Protein AF-A0A7Z0N973-F1 (afdb_monomer)

pLDDT: mean 93.61, std 6.68, range [53.19, 98.19]

Secondary structure (DSSP, 8-state):
---EE-GGGSHHHHHHTTTS-TTS-EEHHHHHHHHHHHGGG--TTT--HHHHHHHHHHHHHHSTTS---

Radius of gyration: 10.92 Å; Cα contacts (8 Å, |Δi|>4): 82; chains: 1; bounding box: 31×20×28 Å

Solvent-accessible surface area (backbone atoms only — not comparable to full-atom 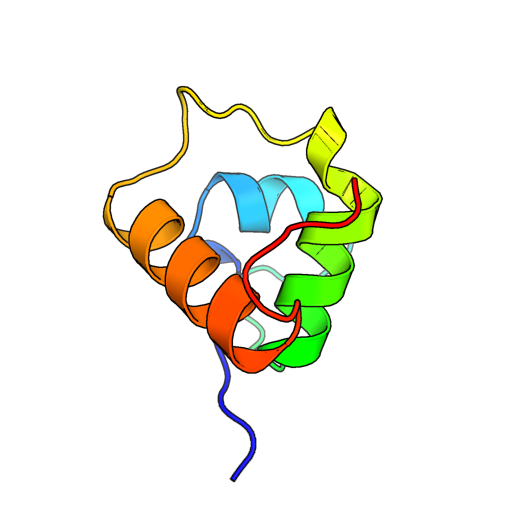values): 4129 Å² total; per-residue (Å²): 133,84,58,68,45,48,40,64,82,27,70,53,54,30,61,79,39,64,93,50,71,53,86,49,74,40,49,48,70,59,52,45,56,49,46,25,79,43,40,94,74,52,58,75,88,69,52,46,75,69,46,51,53,47,50,55,50,42,19,55,74,76,42,83,63,43,76,78,102

Structure (mmCIF, N/CA/C/O backbone):
data_AF-A0A7Z0N973-F1
#
_entry.id   AF-A0A7Z0N973-F1
#
loop_
_atom_site.group_PDB
_atom_site.id
_atom_site.type_symbol
_atom_site.label_atom_id
_atom_site.label_alt_id
_atom_site.lab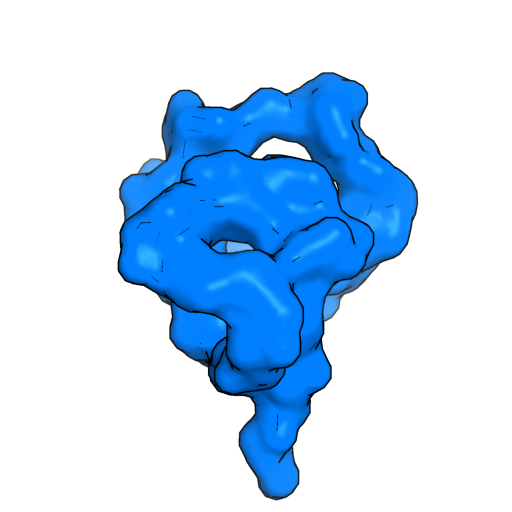el_comp_id
_atom_site.label_asym_id
_atom_site.label_entity_id
_atom_site.label_seq_id
_atom_site.pdbx_PDB_ins_code
_atom_site.Cartn_x
_atom_site.Cartn_y
_atom_site.Cartn_z
_atom_site.occupancy
_atom_site.B_iso_or_equiv
_atom_site.auth_seq_id
_atom_site.auth_comp_id
_atom_site.auth_asym_id
_atom_site.auth_atom_id
_atom_site.pdbx_PDB_model_num
ATOM 1 N N . MET A 1 1 ? 19.871 -7.373 -2.940 1.00 53.19 1 MET A N 1
ATOM 2 C C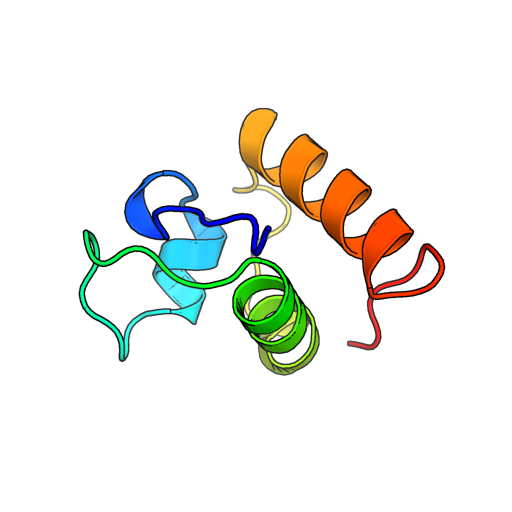A . MET A 1 1 ? 18.931 -7.662 -4.043 1.00 53.19 1 MET A CA 1
ATOM 3 C C . MET A 1 1 ? 17.726 -6.782 -3.804 1.00 53.19 1 MET A C 1
ATOM 5 O O . MET A 1 1 ? 17.404 -6.575 -2.645 1.00 53.19 1 MET A O 1
ATOM 9 N N . VAL A 1 2 ? 17.178 -6.176 -4.852 1.00 70.00 2 VAL A N 1
ATOM 10 C CA . VAL A 1 2 ? 15.981 -5.338 -4.726 1.00 70.00 2 VAL A CA 1
ATOM 11 C C . VAL A 1 2 ? 14.784 -6.271 -4.807 1.00 70.00 2 VAL A C 1
ATOM 13 O O . VAL A 1 2 ? 14.656 -6.990 -5.801 1.00 70.00 2 VAL A O 1
ATOM 16 N N . ASP A 1 3 ? 13.973 -6.304 -3.755 1.00 90.38 3 ASP A N 1
ATOM 17 C CA . ASP A 1 3 ? 12.741 -7.081 -3.758 1.00 90.38 3 ASP A CA 1
ATOM 18 C C . ASP A 1 3 ? 11.701 -6.363 -4.626 1.00 90.38 3 ASP A C 1
ATOM 20 O O . ASP A 1 3 ? 11.622 -5.128 -4.652 1.00 90.38 3 ASP A O 1
ATOM 24 N N . ARG A 1 4 ? 10.964 -7.147 -5.415 1.00 94.88 4 ARG A N 1
ATOM 25 C CA . ARG A 1 4 ? 10.023 -6.654 -6.423 1.00 94.88 4 ARG A CA 1
ATOM 26 C C . ARG A 1 4 ? 8.667 -7.308 -6.265 1.00 94.88 4 ARG A C 1
ATOM 28 O O . ARG A 1 4 ? 8.580 -8.493 -5.954 1.00 94.88 4 ARG A O 1
ATOM 35 N N . LEU A 1 5 ? 7.628 -6.549 -6.590 1.00 94.75 5 LEU A N 1
ATOM 36 C CA . LEU A 1 5 ? 6.242 -7.007 -6.604 1.00 94.75 5 LEU A CA 1
ATOM 3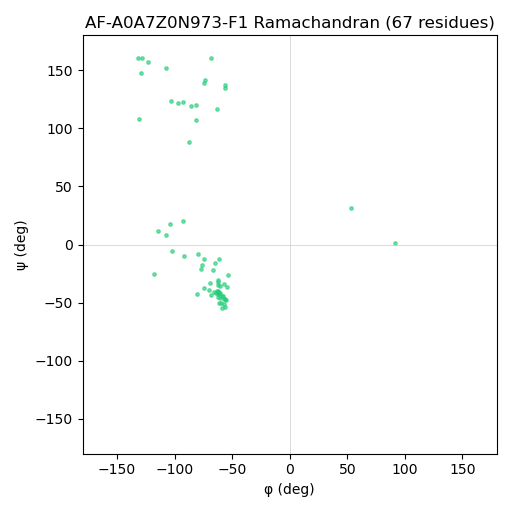7 C C . LEU A 1 5 ? 5.532 -6.605 -7.896 1.00 94.75 5 LEU A C 1
ATOM 39 O O . LEU A 1 5 ? 5.964 -5.681 -8.589 1.00 94.75 5 LEU A O 1
ATOM 43 N N . ILE A 1 6 ? 4.431 -7.288 -8.206 1.00 95.69 6 ILE A N 1
ATOM 44 C CA . ILE A 1 6 ? 3.497 -6.887 -9.259 1.00 95.69 6 ILE A CA 1
ATOM 45 C C . ILE A 1 6 ? 2.338 -6.127 -8.597 1.00 95.69 6 ILE A C 1
ATOM 47 O O . ILE A 1 6 ? 1.659 -6.697 -7.745 1.00 95.69 6 ILE A O 1
ATOM 51 N N . PRO A 1 7 ? 2.062 -4.861 -8.965 1.00 94.69 7 PRO A N 1
ATOM 52 C CA . PRO A 1 7 ? 0.958 -4.098 -8.378 1.00 94.69 7 PRO A CA 1
ATOM 53 C C . PRO A 1 7 ? -0.403 -4.773 -8.534 1.00 94.69 7 PRO A C 1
ATOM 55 O O . PRO A 1 7 ? -1.248 -4.647 -7.661 1.00 94.69 7 PRO A O 1
ATOM 58 N N . ASN A 1 8 ? -0.617 -5.486 -9.642 1.00 95.56 8 ASN A N 1
ATOM 59 C CA . ASN A 1 8 ? -1.879 -6.159 -9.945 1.00 95.56 8 ASN A CA 1
ATOM 60 C C . ASN A 1 8 ? -2.239 -7.299 -8.973 1.00 95.56 8 ASN A C 1
ATOM 62 O O . ASN A 1 8 ? -3.397 -7.704 -8.937 1.00 95.56 8 ASN A O 1
ATOM 66 N N . ASP A 1 9 ? -1.283 -7.787 -8.177 1.00 96.06 9 ASP A N 1
ATOM 67 C CA . ASP A 1 9 ? -1.536 -8.806 -7.149 1.00 96.06 9 ASP A CA 1
ATOM 68 C C . ASP A 1 9 ? -2.257 -8.229 -5.913 1.00 96.06 9 ASP A C 1
ATOM 70 O O . ASP A 1 9 ? -2.746 -8.977 -5.067 1.00 96.06 9 ASP A O 1
ATOM 74 N N . TYR A 1 10 ? -2.331 -6.899 -5.807 1.00 96.81 10 TYR A N 1
ATOM 75 C CA . TYR A 1 10 ? -2.789 -6.166 -4.630 1.00 96.81 10 TYR A CA 1
ATOM 76 C C . TYR A 1 10 ? -3.822 -5.105 -5.058 1.00 96.81 10 TYR A C 1
ATOM 78 O O . TYR A 1 10 ? -3.453 -4.137 -5.729 1.00 96.81 10 TYR A O 1
ATOM 86 N N . PRO A 1 11 ? -5.122 -5.282 -4.751 1.00 96.56 11 PRO A N 1
ATOM 87 C CA . PRO A 1 11 ? -6.188 -4.428 -5.280 1.00 96.56 11 PRO A CA 1
ATOM 88 C C . PRO A 1 11 ? -6.011 -2.931 -5.003 1.00 96.56 11 PRO A C 1
ATOM 90 O O . PRO A 1 11 ? -6.124 -2.125 -5.933 1.00 96.56 11 PRO A O 1
ATOM 93 N N . GLU A 1 12 ? -5.687 -2.552 -3.766 1.00 97.81 12 GLU A N 1
ATOM 94 C CA . GLU A 1 12 ? -5.545 -1.140 -3.403 1.00 97.81 12 GLU A CA 1
ATOM 95 C C . GLU A 1 12 ? -4.244 -0.554 -3.948 1.00 97.81 12 GLU A C 1
ATOM 97 O O . GLU A 1 12 ? -4.234 0.564 -4.468 1.00 97.81 12 GLU A O 1
ATOM 102 N N . LEU A 1 13 ? -3.155 -1.326 -3.955 1.00 96.94 13 LEU A N 1
ATOM 103 C CA . LEU A 1 13 ? -1.924 -0.930 -4.631 1.00 96.94 13 LEU A CA 1
ATOM 104 C C . LEU A 1 13 ? -2.159 -0.689 -6.122 1.00 96.94 13 LEU A C 1
ATOM 106 O O . LEU A 1 13 ? -1.678 0.301 -6.672 1.00 96.94 13 LEU A O 1
ATOM 110 N N . ARG A 1 14 ? -2.906 -1.571 -6.794 1.00 96.19 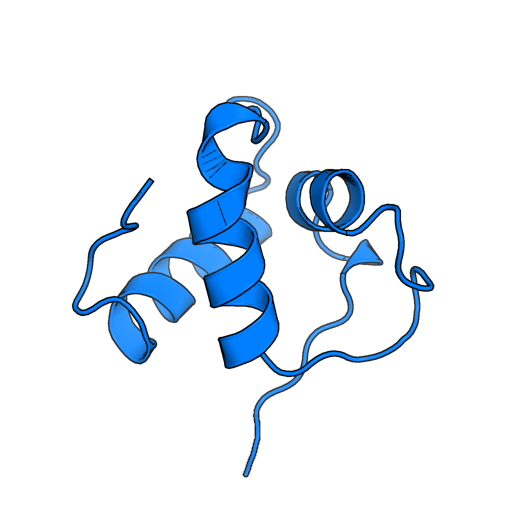14 ARG A N 1
ATOM 111 C CA . ARG A 1 14 ? -3.258 -1.414 -8.208 1.00 96.19 14 ARG A CA 1
ATOM 112 C C . ARG A 1 14 ? -4.059 -0.135 -8.431 1.00 96.19 14 ARG A C 1
ATOM 114 O O . ARG A 1 14 ? -3.778 0.573 -9.403 1.00 96.19 14 ARG A O 1
ATOM 121 N N . LEU A 1 15 ? -5.004 0.168 -7.541 1.00 96.25 15 LEU A N 1
ATOM 122 C CA . LEU A 1 15 ? -5.819 1.381 -7.582 1.00 96.25 15 LEU A CA 1
ATOM 123 C C . LEU A 1 15 ? -4.947 2.644 -7.512 1.00 96.25 15 LEU A C 1
ATOM 125 O O . LEU A 1 15 ? -5.044 3.520 -8.375 1.00 96.25 15 LEU A O 1
ATOM 129 N N . ILE A 1 16 ? -4.036 2.726 -6.540 1.00 96.38 16 ILE A N 1
ATOM 130 C CA . ILE A 1 16 ? -3.153 3.893 -6.366 1.00 96.38 16 ILE A CA 1
ATOM 131 C C . ILE A 1 16 ? -1.994 3.935 -7.386 1.00 96.38 16 ILE A C 1
ATOM 133 O O . ILE A 1 16 ? -1.432 5.003 -7.652 1.00 96.38 16 ILE A O 1
ATOM 137 N N . CYS A 1 17 ? -1.686 2.809 -8.040 1.00 95.62 17 CYS A N 1
ATOM 138 C CA . CYS A 1 17 ? -0.725 2.676 -9.143 1.00 95.62 17 CYS A CA 1
ATOM 139 C C . CYS A 1 17 ? -1.353 2.815 -10.544 1.00 95.62 17 CYS A C 1
ATOM 141 O O . CYS A 1 17 ? -0.744 2.387 -11.524 1.00 95.62 17 CYS A O 1
ATOM 143 N N . TRP A 1 18 ? -2.535 3.427 -10.688 1.00 91.12 18 TRP A N 1
ATOM 144 C CA . TRP A 1 18 ? -3.269 3.514 -11.967 1.00 91.12 18 TRP A CA 1
ATOM 145 C C . TRP A 1 18 ? -2.470 4.090 -13.153 1.00 91.12 18 TRP A C 1
ATOM 147 O O . TRP A 1 18 ? -2.752 3.772 -14.306 1.00 91.12 18 TRP A O 1
ATOM 157 N N . HIS A 1 19 ? -1.459 4.922 -12.887 1.00 90.69 19 HIS A N 1
ATOM 158 C CA . HIS A 1 19 ? -0.589 5.530 -13.898 1.00 90.69 19 HIS A CA 1
ATOM 159 C C . HIS A 1 19 ? 0.520 4.589 -14.412 1.00 90.69 19 HIS A C 1
ATOM 161 O O . HIS A 1 19 ? 1.226 4.939 -15.358 1.00 90.69 19 HIS A O 1
ATOM 167 N N . LYS A 1 20 ? 0.696 3.411 -13.797 1.00 88.31 20 LYS A N 1
ATOM 168 C CA . LYS A 1 20 ? 1.701 2.404 -14.162 1.00 88.31 20 LYS A CA 1
ATOM 169 C C . LYS A 1 20 ? 1.057 1.184 -14.843 1.00 88.31 20 LYS A C 1
ATOM 171 O O . LYS A 1 20 ? -0.103 0.851 -14.563 1.00 88.31 20 LYS A O 1
ATOM 176 N N . PRO A 1 21 ? 1.797 0.475 -15.718 1.00 89.56 21 PRO A N 1
ATOM 177 C CA . PRO A 1 21 ? 1.354 -0.819 -16.232 1.00 89.56 21 PRO A CA 1
ATOM 178 C C . PRO A 1 21 ? 1.075 -1.800 -15.080 1.00 89.56 21 PRO A C 1
ATOM 180 O O . PRO A 1 21 ? 1.854 -1.860 -14.133 1.00 89.56 21 PRO A O 1
ATOM 183 N N . SER A 1 22 ? -0.025 -2.558 -15.163 1.00 84.06 22 SER A N 1
ATOM 184 C CA . SER A 1 22 ? -0.471 -3.519 -14.131 1.00 84.06 22 SER A CA 1
ATOM 185 C C . SER A 1 22 ? 0.572 -4.577 -13.819 1.00 84.06 22 SER A C 1
ATOM 187 O O . SER A 1 22 ? 0.840 -4.859 -12.657 1.00 84.06 22 SER A O 1
ATOM 189 N N . ASP A 1 23 ? 1.142 -5.147 -14.874 1.00 89.31 23 ASP A N 1
ATOM 190 C CA . ASP A 1 23 ? 1.915 -6.387 -14.808 1.00 89.31 23 ASP A CA 1
ATOM 191 C C . ASP A 1 23 ? 3.423 -6.122 -14.890 1.00 89.31 23 ASP A C 1
ATOM 193 O O . ASP A 1 23 ? 4.214 -7.006 -15.217 1.00 89.31 23 ASP A O 1
ATOM 197 N N . HIS A 1 24 ? 3.832 -4.875 -14.636 1.00 90.38 24 HIS A N 1
ATOM 198 C CA . HIS A 1 24 ? 5.239 -4.516 -14.583 1.00 90.38 24 HIS A CA 1
ATOM 199 C C . HIS A 1 24 ? 5.745 -4.616 -13.141 1.00 90.38 24 HIS A C 1
ATOM 201 O O . HIS A 1 24 ? 5.202 -3.927 -12.274 1.00 90.38 24 HIS A O 1
ATOM 207 N N . PRO A 1 25 ? 6.789 -5.426 -12.878 1.00 93.38 25 PRO A N 1
ATOM 208 C CA . PRO A 1 25 ? 7.425 -5.454 -11.573 1.00 93.38 25 PRO A CA 1
ATOM 209 C C . PRO A 1 25 ? 7.913 -4.070 -11.169 1.00 93.38 25 PRO A C 1
ATOM 211 O O . PRO A 1 25 ? 8.569 -3.389 -11.958 1.00 93.38 25 PRO A O 1
ATOM 214 N N . MET A 1 26 ? 7.636 -3.692 -9.930 1.00 94.19 26 MET A N 1
ATOM 215 C CA . MET A 1 26 ? 8.174 -2.484 -9.320 1.00 94.19 26 MET A CA 1
ATOM 216 C C . MET A 1 26 ? 8.917 -2.816 -8.034 1.00 94.19 26 MET A C 1
ATOM 218 O O . MET A 1 26 ? 8.687 -3.864 -7.423 1.00 94.19 26 MET A O 1
ATOM 222 N N . ASP A 1 27 ? 9.819 -1.925 -7.649 1.00 95.62 27 ASP A N 1
ATOM 223 C CA . ASP A 1 27 ? 10.631 -2.098 -6.454 1.00 95.62 27 ASP A CA 1
ATOM 224 C C . ASP A 1 27 ? 9.770 -1.863 -5.200 1.00 95.62 27 ASP A C 1
ATOM 226 O O . ASP A 1 27 ? 8.908 -0.981 -5.166 1.00 95.62 27 ASP A O 1
ATOM 230 N N . GLU A 1 28 ? 9.988 -2.659 -4.155 1.00 95.81 28 GLU A N 1
ATOM 231 C CA . GLU A 1 28 ? 9.176 -2.601 -2.933 1.00 95.81 28 GLU A CA 1
ATOM 232 C C . GLU A 1 28 ? 9.260 -1.259 -2.193 1.00 95.81 28 GLU A C 1
ATOM 234 O O . GLU A 1 28 ? 8.255 -0.779 -1.669 1.00 95.81 28 GLU A O 1
ATOM 239 N N . GLU A 1 29 ? 10.429 -0.619 -2.205 1.00 95.62 29 GLU A N 1
ATOM 240 C CA . GLU A 1 29 ? 10.616 0.732 -1.664 1.00 95.62 29 GLU A CA 1
ATOM 241 C C . GLU A 1 29 ? 9.765 1.761 -2.427 1.00 95.62 29 GLU A C 1
ATOM 243 O O . GLU A 1 29 ? 9.114 2.616 -1.824 1.00 95.62 29 GLU A O 1
ATOM 248 N N . GLU A 1 30 ? 9.699 1.641 -3.760 1.00 95.44 30 GLU A N 1
ATOM 249 C CA . GLU A 1 30 ? 8.836 2.486 -4.587 1.00 95.44 30 GLU A CA 1
ATOM 250 C C . GLU A 1 30 ? 7.358 2.231 -4.259 1.00 95.44 30 GLU A C 1
ATOM 252 O O . GLU A 1 30 ? 6.582 3.181 -4.139 1.00 95.44 30 GLU A O 1
ATOM 257 N N . ALA A 1 31 ? 6.961 0.968 -4.069 1.00 96.06 31 ALA A N 1
ATOM 258 C CA . ALA A 1 31 ? 5.594 0.619 -3.691 1.00 96.06 31 ALA A CA 1
ATOM 259 C C . ALA A 1 31 ? 5.219 1.221 -2.330 1.00 96.06 31 ALA A C 1
ATOM 261 O O . ALA A 1 31 ? 4.139 1.797 -2.189 1.00 96.06 31 ALA A O 1
ATOM 262 N N . PHE A 1 32 ? 6.125 1.168 -1.351 1.00 96.88 32 PHE A N 1
ATOM 263 C CA . PHE A 1 32 ? 5.915 1.783 -0.043 1.00 96.88 32 PHE A CA 1
ATOM 264 C C . PHE A 1 32 ? 5.754 3.308 -0.131 1.00 96.88 32 PHE A C 1
ATOM 266 O O . PHE A 1 32 ? 4.799 3.855 0.418 1.00 96.88 32 PHE A O 1
ATOM 273 N N . ALA A 1 33 ? 6.601 3.995 -0.902 1.00 96.12 33 ALA A N 1
ATOM 274 C CA . ALA A 1 33 ? 6.473 5.438 -1.117 1.00 96.12 33 ALA A CA 1
ATOM 275 C C . ALA A 1 33 ? 5.146 5.823 -1.806 1.00 96.12 33 ALA A C 1
ATOM 277 O O . ALA A 1 33 ? 4.588 6.899 -1.562 1.00 96.12 33 ALA A O 1
ATOM 278 N N . ILE A 1 34 ? 4.619 4.956 -2.680 1.00 96.31 34 ILE A N 1
ATOM 279 C CA . ILE A 1 34 ? 3.292 5.138 -3.279 1.00 96.31 34 ILE A CA 1
ATOM 280 C C . ILE A 1 34 ? 2.193 4.971 -2.227 1.00 96.31 34 ILE A C 1
ATOM 282 O O . ILE A 1 34 ? 1.276 5.797 -2.221 1.00 96.31 34 ILE A O 1
ATOM 286 N N . TYR A 1 35 ? 2.283 3.965 -1.352 1.00 97.06 35 TYR A N 1
ATOM 287 C CA 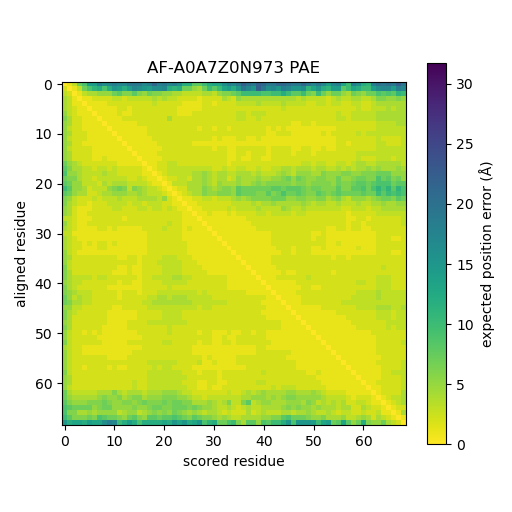. TYR A 1 35 ? 1.346 3.804 -0.239 1.00 97.06 35 TYR A CA 1
ATOM 288 C C . TYR A 1 35 ? 1.325 5.037 0.658 1.00 97.06 35 TYR A C 1
ATOM 290 O O . TYR A 1 35 ? 0.250 5.581 0.874 1.00 97.06 35 TYR A O 1
ATOM 298 N N . GLU A 1 36 ? 2.481 5.527 1.116 1.00 96.50 36 GLU A N 1
ATOM 299 C CA . GLU A 1 36 ? 2.557 6.716 1.978 1.00 96.50 36 GLU A CA 1
ATOM 300 C C . GLU A 1 36 ? 1.883 7.930 1.330 1.00 96.50 36 GLU A C 1
ATOM 302 O O . GLU A 1 36 ? 0.936 8.499 1.871 1.00 96.50 36 GLU A O 1
ATOM 307 N N . ARG A 1 37 ? 2.285 8.278 0.101 1.00 96.50 37 ARG A N 1
ATOM 308 C CA . ARG A 1 37 ? 1.763 9.463 -0.598 1.00 96.50 37 ARG A CA 1
ATOM 309 C C . ARG A 1 37 ? 0.257 9.399 -0.872 1.00 96.50 37 ARG A C 1
ATOM 311 O O . ARG A 1 37 ? -0.397 10.440 -0.985 1.00 96.50 37 ARG A O 1
ATOM 318 N N . ASN A 1 38 ? -0.279 8.197 -1.068 1.00 96.69 38 ASN A N 1
ATOM 319 C CA . ASN A 1 38 ? -1.653 7.990 -1.519 1.00 96.69 38 ASN A CA 1
ATOM 320 C C . ASN A 1 38 ? -2.536 7.314 -0.469 1.00 96.69 38 ASN A C 1
ATOM 322 O O . ASN A 1 38 ? -3.656 6.946 -0.803 1.00 96.69 38 ASN A O 1
ATOM 326 N N . TRP A 1 39 ? -2.086 7.192 0.782 1.00 95.94 39 TRP A N 1
ATOM 327 C CA . TRP A 1 39 ? -2.774 6.411 1.812 1.00 95.94 39 TRP A CA 1
ATOM 328 C C . TRP A 1 39 ? -4.235 6.823 2.015 1.00 95.94 39 TRP A C 1
ATOM 330 O O . TRP A 1 39 ? -5.109 5.983 2.172 1.00 95.94 39 TRP A O 1
ATOM 340 N N . ARG A 1 40 ? -4.537 8.121 1.912 1.00 95.81 40 ARG A N 1
ATOM 341 C CA . ARG A 1 40 ? -5.912 8.657 1.977 1.00 95.81 40 ARG A CA 1
ATOM 342 C C . ARG A 1 40 ?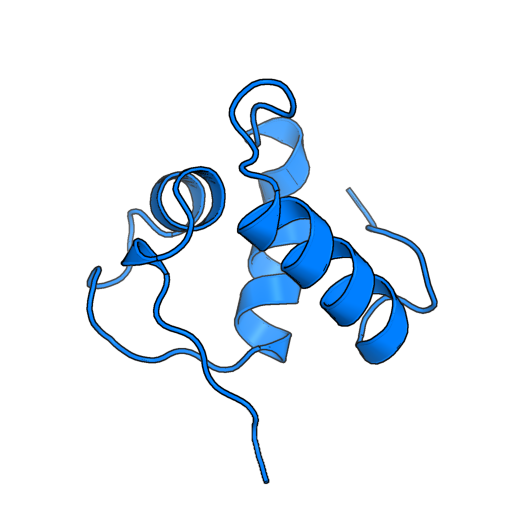 -6.865 8.155 0.882 1.00 95.81 40 ARG A C 1
ATOM 344 O O . ARG A 1 40 ? -8.057 8.430 0.963 1.00 95.81 40 ARG A O 1
ATOM 351 N N . TYR A 1 41 ? -6.344 7.514 -0.160 1.00 95.75 41 TYR A N 1
ATOM 352 C CA . TYR A 1 41 ? -7.115 6.890 -1.235 1.00 95.75 41 TYR A CA 1
ATOM 353 C C . TYR A 1 41 ? -7.219 5.371 -1.094 1.00 95.75 41 TYR A C 1
ATOM 355 O O . TYR A 1 41 ? -7.913 4.762 -1.899 1.00 95.75 41 TYR A O 1
ATOM 363 N N . VAL A 1 42 ? -6.526 4.782 -0.116 1.00 96.44 42 VAL A N 1
ATOM 364 C CA . VAL A 1 42 ? -6.580 3.350 0.168 1.00 96.44 42 VAL A CA 1
ATOM 365 C C . VAL A 1 42 ? -7.825 3.067 0.998 1.00 96.44 42 VAL A C 1
ATOM 367 O O . VAL A 1 42 ? -7.979 3.595 2.104 1.00 96.44 42 VAL A O 1
ATOM 370 N N . ASP A 1 43 ? -8.703 2.222 0.474 1.00 96.94 43 ASP A N 1
ATOM 371 C CA . ASP A 1 43 ? -9.835 1.686 1.214 1.00 96.94 43 ASP A CA 1
ATOM 372 C C . ASP A 1 43 ? -9.371 0.503 2.075 1.00 96.94 43 ASP A C 1
ATOM 374 O O . ASP A 1 43 ? -9.075 -0.593 1.594 1.00 96.94 43 ASP A O 1
ATOM 378 N N . GLN A 1 44 ? -9.298 0.727 3.387 1.00 94.62 44 GLN A N 1
ATOM 379 C CA . GLN A 1 44 ? -8.813 -0.277 4.335 1.00 94.62 44 GLN A CA 1
ATOM 380 C C . GLN A 1 44 ? -9.732 -1.504 4.444 1.00 94.62 44 GLN A C 1
ATOM 382 O O . GLN A 1 44 ? -9.254 -2.576 4.829 1.00 94.62 44 GLN A O 1
ATOM 387 N N . ASP A 1 45 ? -11.012 -1.374 4.080 1.00 96.94 45 ASP A N 1
ATOM 388 C CA . ASP A 1 45 ? -11.961 -2.489 4.075 1.00 96.94 45 ASP A CA 1
ATOM 389 C C . ASP A 1 45 ? -11.755 -3.406 2.856 1.00 96.94 45 ASP A C 1
ATOM 391 O O . ASP A 1 45 ? -12.112 -4.585 2.902 1.00 96.94 45 ASP A O 1
ATOM 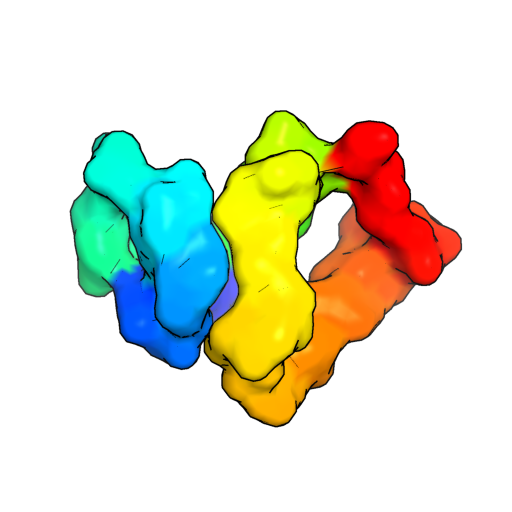395 N N . MET A 1 46 ? -11.119 -2.896 1.793 1.00 97.00 46 MET A N 1
ATOM 396 C CA . MET A 1 46 ? -10.802 -3.641 0.566 1.00 97.00 46 MET A CA 1
ATOM 397 C C . MET A 1 46 ? -9.422 -4.307 0.591 1.00 97.00 46 MET A C 1
ATOM 399 O O . MET A 1 46 ? -9.130 -5.156 -0.254 1.00 97.00 46 MET A O 1
ATOM 403 N N . LEU A 1 47 ? -8.589 -3.985 1.585 1.00 97.81 47 LEU A N 1
ATOM 404 C CA . LEU A 1 47 ? -7.279 -4.604 1.754 1.00 97.81 47 LEU A CA 1
ATOM 405 C C . LEU A 1 47 ? -7.409 -6.109 2.026 1.00 97.81 47 LEU A C 1
ATOM 407 O O . LEU A 1 47 ? -7.912 -6.545 3.071 1.00 97.81 47 LEU A O 1
ATOM 411 N N . THR A 1 48 ? -6.875 -6.906 1.103 1.00 98.19 48 THR A N 1
ATOM 412 C CA . THR A 1 48 ? -6.781 -8.363 1.265 1.00 98.19 48 THR A CA 1
ATOM 413 C C . THR A 1 48 ? -5.788 -8.733 2.369 1.00 98.19 48 THR A C 1
ATOM 415 O O . THR A 1 48 ? -4.903 -7.950 2.718 1.00 98.19 48 THR A O 1
ATOM 418 N N . ASP A 1 49 ? -5.873 -9.953 2.903 1.00 97.94 49 ASP A N 1
ATOM 419 C CA . ASP A 1 49 ? -4.927 -10.417 3.929 1.00 97.94 49 ASP A CA 1
ATOM 420 C C . ASP A 1 49 ? -3.472 -10.419 3.429 1.00 97.94 49 ASP A C 1
ATOM 422 O O . ASP A 1 49 ? -2.554 -10.074 4.174 1.00 97.94 49 ASP A O 1
ATOM 426 N N . ALA A 1 50 ? -3.261 -10.746 2.149 1.00 97.19 50 ALA A N 1
ATOM 427 C CA . ALA A 1 50 ? -1.945 -10.695 1.516 1.00 97.19 50 ALA A CA 1
ATOM 428 C C . ALA A 1 50 ? -1.413 -9.256 1.427 1.00 97.19 50 ALA A C 1
ATOM 430 O O . ALA A 1 50 ? -0.239 -9.010 1.695 1.00 97.19 50 ALA A O 1
ATOM 431 N N . GLU A 1 51 ? -2.281 -8.298 1.103 1.00 97.81 51 GLU A N 1
ATOM 432 C CA . GLU A 1 51 ? -1.925 -6.882 1.007 1.00 97.81 51 GLU A CA 1
ATOM 433 C C . GLU A 1 51 ? -1.636 -6.266 2.377 1.00 97.81 51 GLU A C 1
ATOM 435 O O . GLU A 1 51 ? -0.658 -5.540 2.533 1.00 97.81 51 GLU A O 1
ATOM 440 N N . LYS A 1 52 ? -2.408 -6.628 3.408 1.00 97.94 52 LYS A N 1
ATOM 441 C CA . LYS A 1 52 ? -2.124 -6.234 4.798 1.00 97.94 52 LYS A CA 1
ATOM 442 C C . LYS A 1 52 ? -0.764 -6.757 5.253 1.00 97.94 52 LYS A C 1
ATOM 444 O O . LYS A 1 52 ? 0.025 -6.004 5.820 1.00 97.94 52 LYS A O 1
ATOM 449 N N . ALA A 1 53 ? -0.467 -8.028 4.976 1.00 97.25 53 ALA A N 1
ATOM 450 C CA . ALA A 1 53 ? 0.823 -8.625 5.308 1.00 97.25 53 ALA A CA 1
ATOM 451 C C . ALA A 1 53 ? 1.981 -7.947 4.557 1.00 97.25 53 ALA A C 1
ATOM 453 O O . ALA A 1 53 ? 3.030 -7.687 5.152 1.00 97.25 53 ALA A O 1
ATOM 454 N N . LEU A 1 54 ? 1.778 -7.615 3.277 1.00 97.12 54 LEU A N 1
ATOM 455 C CA . LEU A 1 54 ? 2.722 -6.823 2.495 1.00 97.12 54 LEU A CA 1
ATOM 456 C C . LEU A 1 54 ? 2.957 -5.460 3.154 1.00 97.12 54 LEU A C 1
ATOM 458 O O . LEU A 1 54 ? 4.102 -5.122 3.434 1.00 97.12 54 LEU A O 1
ATOM 462 N N . ILE A 1 55 ? 1.900 -4.693 3.429 1.00 96.81 55 ILE A N 1
ATOM 463 C CA . ILE A 1 55 ? 1.997 -3.350 4.014 1.00 96.81 55 ILE A CA 1
ATOM 464 C C . ILE A 1 55 ? 2.728 -3.394 5.359 1.00 96.81 55 ILE A C 1
ATOM 466 O O . ILE A 1 55 ? 3.629 -2.589 5.582 1.00 96.81 55 ILE A O 1
ATOM 470 N N . GLU A 1 56 ? 2.413 -4.350 6.237 1.00 97.00 56 GLU A N 1
ATOM 471 C CA . GLU A 1 56 ? 3.125 -4.503 7.511 1.00 97.00 56 GLU A CA 1
ATOM 472 C C . GLU A 1 56 ? 4.608 -4.828 7.315 1.00 97.00 56 GLU A C 1
ATOM 474 O O . GLU A 1 56 ? 5.462 -4.264 8.003 1.00 97.00 56 GLU A O 1
ATOM 479 N N . ARG A 1 57 ? 4.953 -5.682 6.346 1.00 96.38 57 ARG A N 1
ATOM 480 C CA . ARG A 1 57 ? 6.357 -5.927 5.999 1.00 96.38 57 ARG A CA 1
ATOM 481 C C . ARG A 1 57 ? 7.030 -4.641 5.511 1.00 96.38 57 ARG A C 1
ATOM 483 O O . ARG A 1 57 ? 8.073 -4.276 6.043 1.00 96.38 57 ARG A O 1
ATOM 490 N N . LEU A 1 58 ? 6.418 -3.932 4.560 1.00 96.38 58 LEU A N 1
ATOM 491 C CA . LEU A 1 58 ? 6.968 -2.706 3.977 1.00 96.38 58 LEU A CA 1
ATOM 492 C C . LEU A 1 58 ? 7.147 -1.599 5.024 1.00 96.38 58 LEU A C 1
ATOM 494 O O . LEU A 1 58 ? 8.197 -0.964 5.059 1.00 96.38 58 LEU A O 1
ATOM 498 N N . LYS A 1 59 ? 6.182 -1.418 5.932 1.00 95.62 59 LYS A N 1
ATOM 499 C CA . LYS A 1 59 ? 6.298 -0.497 7.073 1.00 95.62 59 LYS A CA 1
ATOM 500 C C . LYS A 1 59 ? 7.532 -0.798 7.911 1.00 95.62 59 LYS A C 1
ATOM 502 O O . LYS A 1 59 ? 8.276 0.115 8.255 1.00 95.62 59 LYS A O 1
ATOM 507 N N . ASN A 1 60 ? 7.758 -2.065 8.249 1.00 95.69 60 ASN A N 1
ATOM 508 C CA . ASN A 1 60 ? 8.898 -2.466 9.071 1.00 95.69 60 ASN A CA 1
ATOM 509 C C . ASN A 1 60 ? 10.235 -2.319 8.332 1.00 95.69 60 ASN A C 1
ATOM 511 O O . ASN A 1 60 ? 11.242 -2.003 8.961 1.00 95.69 60 ASN A O 1
ATOM 515 N N . THR A 1 61 ? 10.247 -2.521 7.015 1.00 95.00 61 THR A N 1
ATOM 516 C CA . THR A 1 61 ? 11.461 -2.431 6.194 1.00 95.00 61 THR A CA 1
ATOM 517 C C . THR A 1 61 ? 11.832 -0.991 5.829 1.00 95.00 61 THR A C 1
ATOM 519 O O . THR A 1 61 ? 13.007 -0.641 5.897 1.00 95.00 61 THR A O 1
ATOM 522 N N . TYR A 1 62 ? 10.856 -0.158 5.459 1.00 94.75 62 TYR A N 1
ATOM 523 C CA . TYR A 1 62 ? 11.082 1.160 4.849 1.00 94.75 62 TYR A CA 1
ATOM 524 C C . TYR A 1 62 ? 10.535 2.334 5.678 1.00 94.75 62 TYR A C 1
ATOM 526 O O . TYR A 1 62 ? 11.050 3.444 5.582 1.00 94.75 62 TYR A O 1
ATOM 534 N N . GLY A 1 63 ? 9.524 2.101 6.519 1.00 90.50 63 GLY A N 1
ATOM 535 C CA . GLY A 1 63 ? 8.799 3.140 7.264 1.00 90.50 63 GLY A CA 1
ATOM 536 C C . GLY A 1 63 ? 9.088 3.205 8.764 1.00 90.50 63 GLY A C 1
ATOM 537 O O . GLY A 1 63 ? 8.381 3.900 9.489 1.00 90.50 63 GLY A O 1
ATOM 538 N N . ASN A 1 64 ? 10.078 2.462 9.273 1.00 91.81 64 ASN A N 1
ATOM 539 C CA . ASN A 1 64 ? 10.341 2.317 10.717 1.00 91.81 64 ASN A CA 1
ATOM 540 C C . ASN A 1 64 ? 9.104 1.873 11.533 1.00 91.81 64 ASN A C 1
ATOM 542 O O . ASN A 1 64 ? 8.941 2.250 12.693 1.00 91.81 64 ASN A O 1
ATOM 546 N N . GLY A 1 65 ? 8.218 1.082 10.923 1.00 90.25 65 GLY A N 1
ATOM 547 C CA . GLY A 1 65 ? 7.007 0.542 11.547 1.00 90.25 65 GLY A CA 1
ATOM 548 C C . GLY A 1 65 ? 5.747 1.401 11.392 1.00 90.25 65 GLY A C 1
ATOM 549 O O . GLY A 1 65 ? 4.687 1.004 11.878 1.00 90.25 65 GLY A O 1
ATOM 550 N N . VAL A 1 66 ? 5.808 2.541 10.698 1.00 88.06 66 VAL A N 1
ATOM 551 C CA . VAL A 1 66 ? 4.655 3.434 10.474 1.00 88.06 66 VAL A CA 1
ATOM 552 C C . VAL A 1 66 ? 4.473 3.769 8.991 1.00 88.06 66 VAL A C 1
ATOM 554 O O . VAL A 1 66 ? 5.393 3.592 8.201 1.00 88.06 66 VAL A O 1
ATOM 557 N N . ILE A 1 67 ? 3.275 4.227 8.615 1.00 88.88 67 ILE A N 1
ATOM 558 C CA . ILE A 1 67 ? 3.006 4.870 7.318 1.00 88.88 67 ILE A CA 1
ATOM 559 C C . ILE A 1 67 ? 2.906 6.367 7.581 1.00 88.88 67 ILE A C 1
ATOM 561 O O . ILE A 1 67 ? 2.076 6.782 8.393 1.00 88.88 67 ILE A O 1
ATOM 565 N N . ASN A 1 68 ? 3.720 7.170 6.899 1.00 86.56 68 ASN A N 1
ATOM 566 C CA . ASN A 1 68 ? 3.608 8.623 6.955 1.00 86.56 68 ASN A CA 1
ATOM 567 C C . ASN A 1 68 ? 2.606 9.089 5.888 1.00 86.56 68 ASN A C 1
ATOM 569 O O . ASN A 1 68 ? 2.976 9.344 4.743 1.00 86.56 68 ASN A O 1
ATOM 573 N N . ALA A 1 69 ? 1.332 9.129 6.277 1.00 81.06 69 ALA A N 1
ATOM 574 C CA . ALA A 1 69 ? 0.179 9.458 5.437 1.00 81.06 69 ALA A CA 1
ATOM 575 C C . ALA A 1 69 ? -0.332 10.892 5.634 1.00 81.06 69 ALA A C 1
ATOM 577 O O . ALA A 1 69 ? -0.369 11.345 6.802 1.00 81.06 69 ALA A O 1
#

Organism: NCBI:txid2729618

Foldseek 3Di:
DFDWDQQLVWVQLC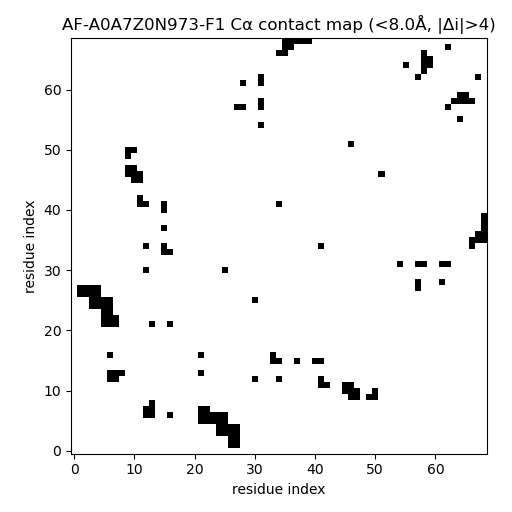VLCVVDDRGDIDTLLVSLVSCLVCVVSGDPVRGDPVNVVSNQVSCVVRVVRDRND

Mean predicted aligned error: 2.95 Å

Sequence (69 aa):
MVDRLIPNDYPELRLICWHKPSDHPMDEEEAFAIYERNWRYVDQDMLTDAEKALIERLKNTYGNGVINA